Protein AF-A0A974AID7-F1 (afdb_monomer_lite)

Sequence (56 aa):
MRHPFGARLKKKLVTEEDRADLLGHGGHSENSERYCEPHENATLYGFVQKLQSFWW

Radius of gyration: 15.58 Å; chains: 1; bounding box: 35×34×25 Å

Structure (mmCIF, N/CA/C/O backbone):
data_AF-A0A974AID7-F1
#
_entry.id   AF-A0A974AID7-F1
#
loop_
_atom_site.group_PDB
_atom_site.id
_atom_site.type_symbol
_atom_site.label_atom_id
_atom_site.label_alt_id
_atom_site.label_comp_id
_atom_site.label_asym_id
_atom_site.label_entity_id
_atom_site.label_seq_id
_atom_site.pdbx_PDB_ins_code
_atom_site.Cartn_x
_atom_site.Cartn_y
_atom_site.Cartn_z
_atom_site.occupancy
_atom_site.B_iso_or_equiv
_atom_site.auth_seq_id
_atom_site.auth_comp_id
_atom_site.auth_asym_id
_atom_site.auth_atom_id
_atom_site.pdbx_PDB_model_num
ATOM 1 N N . MET A 1 1 ? -12.970 12.487 -2.596 1.00 68.81 1 MET A N 1
ATOM 2 C CA . MET A 1 1 ? -12.267 11.788 -1.489 1.00 68.81 1 MET A CA 1
ATOM 3 C C . MET A 1 1 ? -10.832 11.355 -1.816 1.00 68.81 1 MET 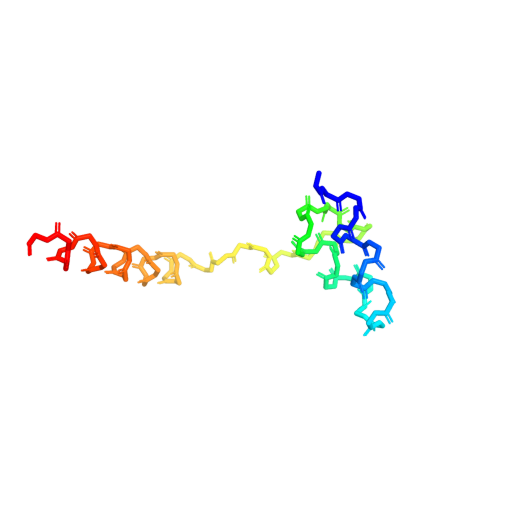A C 1
ATOM 5 O O . MET A 1 1 ? -9.993 11.428 -0.927 1.00 68.81 1 MET A O 1
ATOM 9 N N . ARG A 1 2 ? -10.513 10.978 -3.066 1.00 79.81 2 ARG A N 1
ATOM 10 C CA . ARG A 1 2 ? -9.176 10.508 -3.494 1.00 79.81 2 ARG A CA 1
ATOM 11 C C . ARG A 1 2 ? -8.013 11.471 -3.180 1.00 79.81 2 ARG A C 1
ATOM 13 O O . ARG A 1 2 ? -7.040 11.066 -2.555 1.00 79.81 2 ARG A O 1
ATOM 20 N N . HIS A 1 3 ? -8.128 12.756 -3.532 1.00 82.44 3 HIS A N 1
ATOM 21 C CA . HIS A 1 3 ? -7.041 13.732 -3.324 1.00 82.44 3 HIS A CA 1
ATOM 22 C C . HIS A 1 3 ? -6.733 14.041 -1.846 1.00 82.44 3 HIS A C 1
ATOM 24 O O . HIS A 1 3 ? -5.563 13.963 -1.466 1.00 82.44 3 HIS A O 1
ATOM 30 N N . PRO A 1 4 ? -7.725 14.329 -0.975 1.00 92.25 4 PRO A N 1
ATOM 31 C CA . PRO A 1 4 ? -7.457 14.509 0.453 1.00 92.25 4 PRO A CA 1
ATOM 32 C C . PRO A 1 4 ? -6.874 13.266 1.136 1.00 92.25 4 PRO A C 1
ATOM 34 O O . PRO A 1 4 ? -6.116 13.401 2.094 1.00 92.25 4 PRO A O 1
ATOM 37 N N . PHE A 1 5 ? -7.227 12.063 0.670 1.00 90.88 5 PHE A N 1
ATOM 38 C CA . PHE A 1 5 ? -6.659 10.813 1.174 1.00 90.88 5 PHE A CA 1
ATOM 39 C C . PHE A 1 5 ? -5.180 10.685 0.780 1.00 90.88 5 PHE A C 1
ATOM 41 O O . PHE A 1 5 ? -4.327 10.574 1.660 1.00 90.88 5 PHE A O 1
ATOM 48 N N . GLY A 1 6 ? -4.848 10.865 -0.503 1.00 89.94 6 GLY A N 1
ATOM 49 C CA . GLY A 1 6 ? -3.458 10.851 -0.975 1.00 89.94 6 GLY A CA 1
ATOM 50 C C . GLY A 1 6 ? -2.565 11.911 -0.312 1.00 89.94 6 GLY A C 1
ATOM 51 O O . GLY A 1 6 ? -1.418 11.632 0.033 1.00 89.94 6 GLY A O 1
ATOM 52 N N . ALA A 1 7 ? -3.094 13.110 -0.048 1.00 92.94 7 ALA A N 1
ATOM 53 C CA . ALA A 1 7 ? -2.354 14.166 0.647 1.00 92.94 7 ALA A CA 1
ATOM 54 C C . ALA A 1 7 ? -1.991 13.790 2.096 1.00 92.94 7 ALA A C 1
ATOM 56 O O . ALA A 1 7 ? -0.906 14.127 2.570 1.00 92.94 7 ALA A O 1
ATOM 57 N N . ARG A 1 8 ? -2.870 13.069 2.806 1.00 96.00 8 ARG A N 1
ATOM 58 C CA . ARG A 1 8 ? -2.575 12.576 4.163 1.00 96.00 8 ARG A CA 1
ATOM 59 C C . ARG A 1 8 ? -1.504 11.492 4.152 1.00 96.00 8 ARG A C 1
ATOM 61 O O . ARG A 1 8 ? -0.650 11.510 5.031 1.00 96.00 8 ARG A O 1
ATOM 68 N N . LEU A 1 9 ? -1.518 10.600 3.162 1.00 93.19 9 LEU A N 1
ATOM 69 C CA . LEU A 1 9 ? -0.485 9.570 3.015 1.00 93.19 9 LEU A CA 1
ATOM 70 C C . LEU A 1 9 ? 0.892 10.195 2.751 1.00 93.19 9 LEU A C 1
ATOM 72 O O . LEU A 1 9 ? 1.860 9.824 3.406 1.00 93.19 9 LEU A O 1
ATOM 76 N N . LYS A 1 10 ? 0.965 11.224 1.889 1.00 92.12 10 LYS A N 1
ATOM 77 C CA . LYS A 1 10 ? 2.202 12.002 1.678 1.00 92.12 10 LYS A CA 1
ATOM 78 C C . LYS A 1 10 ? 2.716 12.637 2.972 1.00 92.12 10 LYS A C 1
ATOM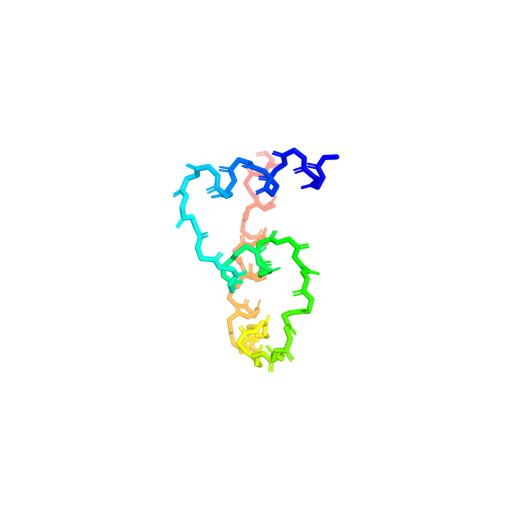 80 O O . LYS A 1 10 ? 3.900 12.542 3.267 1.00 92.12 10 LYS A O 1
ATOM 85 N N . LYS A 1 11 ? 1.831 13.238 3.778 1.00 94.06 11 LYS A N 1
ATOM 86 C CA . LYS A 1 11 ? 2.201 13.814 5.087 1.00 94.06 11 LYS A CA 1
ATOM 87 C C . LYS A 1 11 ? 2.702 12.773 6.093 1.00 94.06 11 LYS A C 1
ATOM 89 O O . LYS A 1 11 ? 3.466 13.124 6.980 1.00 94.06 11 LYS A O 1
ATOM 94 N N . LYS A 1 12 ? 2.270 11.518 5.961 1.00 94.94 12 LYS A N 1
ATOM 95 C CA . LYS A 1 12 ? 2.730 10.384 6.774 1.00 94.94 12 LYS A CA 1
ATOM 96 C C . LYS A 1 12 ? 3.983 9.700 6.215 1.00 94.94 12 LYS A C 1
ATOM 98 O O . LYS A 1 12 ? 4.366 8.668 6.745 1.00 94.94 12 LYS A O 1
ATOM 103 N N . LEU A 1 13 ? 4.601 10.263 5.171 1.00 92.81 13 LEU A N 1
ATOM 104 C CA . LEU A 1 13 ? 5.812 9.735 4.532 1.00 92.81 13 LEU A CA 1
ATOM 105 C C . LEU A 1 13 ? 5.652 8.317 3.954 1.00 92.81 13 LEU A C 1
ATOM 107 O O . LEU A 1 13 ? 6.633 7.602 3.796 1.00 92.81 13 LEU A O 1
ATOM 111 N N . VAL A 1 14 ? 4.426 7.924 3.599 1.00 87.75 14 VAL A N 1
ATOM 112 C CA . VAL A 1 14 ? 4.174 6.682 2.850 1.00 87.75 14 VAL A CA 1
ATOM 113 C C . VAL A 1 14 ? 4.859 6.792 1.489 1.00 87.75 14 VAL A C 1
ATOM 115 O O . VAL A 1 14 ? 4.791 7.868 0.885 1.00 87.75 14 VAL A O 1
ATOM 118 N N . THR A 1 15 ? 5.504 5.728 1.010 1.00 85.81 15 THR A N 1
ATOM 119 C CA . THR A 1 15 ? 6.259 5.719 -0.256 1.00 85.81 15 THR A CA 1
ATOM 120 C C . THR A 1 15 ? 5.355 6.018 -1.455 1.00 85.81 15 THR A C 1
ATOM 122 O O . THR A 1 15 ? 4.127 6.065 -1.355 1.00 85.81 15 THR A O 1
ATOM 125 N N . GLU A 1 16 ? 5.942 6.329 -2.607 1.00 84.25 16 GLU A N 1
ATOM 126 C CA . GLU A 1 16 ? 5.141 6.579 -3.805 1.00 84.25 16 GLU A CA 1
ATOM 127 C C . GLU A 1 16 ? 4.438 5.333 -4.328 1.00 84.25 16 GLU A C 1
ATOM 129 O O . GLU A 1 16 ? 3.265 5.437 -4.690 1.00 84.25 16 GLU A O 1
ATOM 134 N N . GLU A 1 17 ? 5.121 4.191 -4.283 1.00 80.19 17 GLU A N 1
ATOM 135 C CA . GLU A 1 17 ? 4.601 2.881 -4.674 1.00 80.19 17 GLU A CA 1
ATOM 136 C C . GLU A 1 17 ? 3.387 2.503 -3.814 1.00 80.19 17 GLU A C 1
ATOM 138 O O . GLU A 1 17 ? 2.283 2.372 -4.342 1.00 80.19 17 GLU A O 1
ATOM 143 N N . ASP A 1 18 ? 3.526 2.524 -2.484 1.00 81.12 18 ASP A N 1
ATOM 144 C CA . ASP A 1 18 ? 2.433 2.193 -1.557 1.00 81.12 18 ASP A CA 1
ATOM 145 C C . ASP A 1 18 ? 1.230 3.136 -1.720 1.00 81.12 18 ASP A C 1
ATOM 147 O O . ASP A 1 18 ? 0.065 2.742 -1.624 1.00 81.12 18 ASP A O 1
ATOM 151 N N . ARG A 1 19 ? 1.481 4.430 -1.968 1.00 87.19 19 ARG A N 1
ATOM 152 C CA . ARG A 1 19 ? 0.398 5.389 -2.241 1.00 87.19 19 ARG A CA 1
ATOM 153 C C . ARG A 1 19 ? -0.294 5.085 -3.560 1.00 87.19 19 ARG A C 1
ATOM 155 O O . ARG A 1 19 ? -1.501 5.315 -3.646 1.00 87.19 19 ARG A O 1
ATOM 162 N N . ALA A 1 20 ? 0.450 4.675 -4.583 1.00 81.88 20 ALA A N 1
ATOM 163 C CA . ALA A 1 20 ? -0.115 4.328 -5.875 1.00 81.88 20 ALA A CA 1
ATOM 164 C C . ALA A 1 20 ? -1.040 3.116 -5.731 1.00 81.88 20 ALA A C 1
ATOM 166 O O . ALA A 1 20 ? -2.190 3.199 -6.166 1.00 81.88 20 ALA A O 1
ATOM 167 N N . ASP A 1 21 ? -0.613 2.089 -5.000 1.00 79.94 21 ASP A N 1
ATOM 168 C CA . ASP A 1 21 ? -1.420 0.895 -4.739 1.00 79.94 21 ASP A CA 1
ATOM 169 C C . ASP A 1 21 ? -2.685 1.219 -3.934 1.00 79.94 21 ASP A C 1
ATOM 171 O O . ASP A 1 21 ? -3.799 0.910 -4.364 1.00 79.94 21 ASP A O 1
ATOM 175 N N . LEU A 1 22 ? -2.558 1.970 -2.834 1.00 83.94 22 LEU A N 1
ATOM 176 C CA . LEU A 1 22 ? -3.702 2.383 -2.005 1.00 83.94 22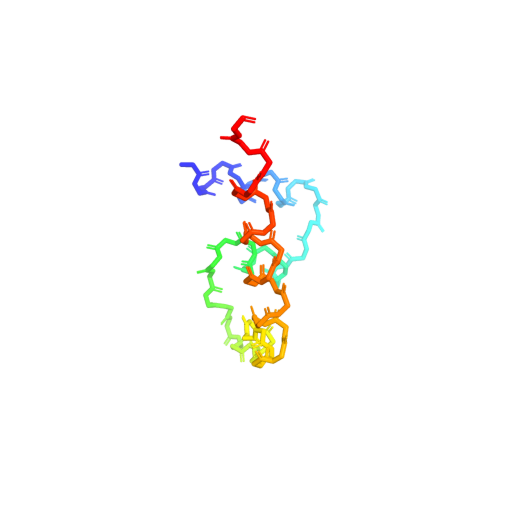 LEU A CA 1
ATOM 177 C C . LEU A 1 22 ? -4.720 3.267 -2.743 1.00 83.94 22 LEU A C 1
ATOM 179 O O . LEU A 1 22 ? -5.878 3.368 -2.332 1.00 83.94 22 LEU A O 1
ATOM 183 N N . LEU A 1 23 ? -4.296 3.967 -3.794 1.00 83.44 23 LEU A N 1
ATOM 184 C CA . LEU A 1 23 ? -5.142 4.862 -4.586 1.00 83.44 23 LEU A CA 1
ATOM 185 C C . LEU A 1 23 ? -5.590 4.239 -5.912 1.00 83.44 23 LEU A C 1
ATOM 187 O O . LEU A 1 23 ? -6.258 4.934 -6.689 1.00 83.44 23 LEU A O 1
ATOM 191 N N . GLY A 1 24 ? -5.215 2.988 -6.193 1.00 74.00 24 GLY A N 1
ATOM 192 C CA . GLY A 1 24 ? -5.462 2.329 -7.475 1.00 74.00 24 GLY A CA 1
ATOM 193 C C . GLY A 1 24 ? -4.867 3.102 -8.657 1.00 74.00 24 GLY A C 1
ATOM 194 O O . GLY A 1 24 ? -5.513 3.252 -9.694 1.00 74.00 24 GLY A O 1
ATOM 195 N N . HIS A 1 25 ? -3.696 3.712 -8.475 1.00 79.19 25 HIS A N 1
ATOM 196 C CA . HIS A 1 25 ? -2.921 4.298 -9.562 1.00 7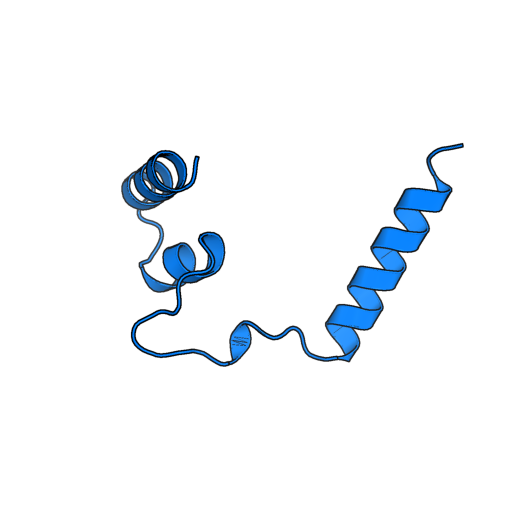9.19 25 HIS A CA 1
ATOM 197 C C . HIS A 1 25 ? -2.025 3.223 -10.179 1.00 79.19 25 HIS A C 1
ATOM 199 O O . HIS A 1 25 ? -1.351 2.487 -9.468 1.00 79.19 25 HIS A O 1
ATOM 205 N N . GLY A 1 26 ? -1.970 3.179 -11.511 1.00 63.69 26 GLY A N 1
ATOM 206 C CA . GLY A 1 26 ? -0.860 2.534 -12.197 1.00 63.69 26 GLY A CA 1
ATOM 207 C C . GLY A 1 26 ? 0.412 3.324 -11.907 1.00 63.69 26 GLY A C 1
ATOM 208 O O . GLY A 1 26 ? 0.552 4.429 -12.428 1.00 63.69 26 GLY A O 1
ATOM 209 N N . GLY A 1 27 ? 1.294 2.820 -11.041 1.00 59.56 27 GLY A N 1
ATOM 210 C CA . GLY A 1 27 ? 2.651 3.360 -10.909 1.00 59.56 27 GLY A CA 1
ATOM 211 C C . GLY A 1 27 ? 3.373 3.386 -12.266 1.00 59.56 27 GLY A C 1
ATOM 212 O O . GLY A 1 27 ? 2.969 2.695 -13.200 1.00 59.56 27 GLY A O 1
ATOM 213 N N . HIS A 1 28 ? 4.437 4.187 -12.399 1.00 58.78 28 HIS A N 1
ATOM 214 C CA . HIS A 1 28 ? 5.220 4.263 -13.645 1.00 58.78 28 HIS A CA 1
ATOM 215 C C . HIS A 1 28 ? 5.859 2.928 -14.061 1.00 58.78 28 HIS A C 1
ATOM 217 O O . HIS A 1 28 ? 6.094 2.715 -15.248 1.00 58.78 28 HIS A O 1
ATOM 223 N N . SER A 1 29 ? 6.080 2.018 -13.115 1.00 58.78 29 SER A N 1
ATOM 224 C CA . SER A 1 29 ? 6.293 0.598 -13.368 1.00 58.78 29 SER A CA 1
ATOM 225 C C . SER A 1 29 ? 5.115 -0.164 -12.778 1.00 58.78 29 SER A C 1
ATOM 227 O O . SER A 1 29 ? 4.882 -0.125 -11.571 1.00 58.78 29 SER A O 1
ATOM 229 N N . GLU A 1 30 ? 4.343 -0.825 -13.628 1.00 49.12 30 GLU A N 1
ATOM 230 C CA . GLU A 1 30 ? 3.289 -1.725 -13.190 1.00 49.12 30 GLU A CA 1
ATOM 231 C C . GLU A 1 30 ? 3.932 -2.970 -12.563 1.00 49.12 30 GLU A C 1
ATOM 233 O O . GLU A 1 30 ? 4.496 -3.815 -13.252 1.00 49.12 30 GLU A O 1
ATOM 238 N N . ASN A 1 31 ? 3.904 -3.053 -11.239 1.00 53.62 31 ASN A N 1
ATOM 239 C CA . ASN A 1 31 ? 4.250 -4.241 -10.476 1.00 53.62 31 ASN A CA 1
ATOM 240 C C . ASN A 1 31 ? 3.036 -5.184 -10.455 1.00 53.62 31 ASN A C 1
ATOM 242 O O . ASN A 1 31 ? 1.938 -4.820 -10.033 1.00 53.62 31 ASN A O 1
ATOM 246 N N . SER A 1 32 ? 3.237 -6.409 -10.945 1.00 53.88 32 SER A N 1
ATOM 247 C CA . SER A 1 32 ? 2.225 -7.471 -11.058 1.00 53.88 32 SER A CA 1
ATOM 248 C C . SER A 1 32 ? 1.666 -7.957 -9.714 1.00 53.88 32 SER A C 1
ATOM 250 O O . SER A 1 32 ? 0.738 -8.756 -9.698 1.00 53.88 32 SER A O 1
ATOM 252 N N . GLU A 1 33 ? 2.192 -7.456 -8.596 1.00 55.25 33 GLU A N 1
ATOM 253 C CA . GLU A 1 33 ? 1.784 -7.781 -7.223 1.00 55.25 33 GLU A CA 1
ATOM 254 C C . GLU A 1 33 ? 0.368 -7.289 -6.868 1.00 55.25 33 GLU A C 1
ATOM 256 O O . GLU A 1 33 ? -0.173 -7.649 -5.827 1.00 55.25 33 GLU A O 1
ATOM 261 N N . ARG A 1 34 ? -0.278 -6.496 -7.738 1.00 58.12 34 ARG A N 1
ATOM 262 C CA . ARG A 1 34 ? -1.683 -6.081 -7.553 1.00 58.12 34 ARG A CA 1
ATOM 263 C C . ARG A 1 34 ? -2.684 -7.223 -7.669 1.00 58.12 34 ARG A C 1
ATOM 265 O O . ARG A 1 34 ? -3.828 -7.075 -7.236 1.00 58.12 34 ARG A O 1
ATOM 272 N N . TYR A 1 35 ? -2.296 -8.320 -8.307 1.00 57.38 35 TYR A N 1
ATOM 273 C CA . TYR A 1 35 ? -3.166 -9.470 -8.452 1.00 57.38 35 TYR A CA 1
ATOM 274 C C . TYR A 1 35 ? -2.904 -10.406 -7.285 1.00 57.38 35 TYR A C 1
ATOM 276 O O . TYR A 1 35 ? -1.860 -11.044 -7.228 1.00 57.38 35 TYR A O 1
ATOM 284 N N . CYS A 1 36 ? -3.876 -10.494 -6.371 1.00 64.00 36 CYS A N 1
ATOM 285 C CA . CYS A 1 36 ? -3.945 -11.635 -5.471 1.00 64.00 36 CYS A CA 1
ATOM 286 C C . CYS A 1 36 ? -3.808 -12.901 -6.314 1.00 64.00 36 CYS A C 1
ATOM 288 O O . CYS A 1 36 ? -4.536 -13.070 -7.306 1.00 64.00 36 CYS A O 1
ATOM 290 N N . GLU A 1 37 ? -2.916 -13.791 -5.903 1.00 77.25 37 GLU A N 1
ATOM 291 C CA . GLU A 1 37 ? -2.832 -15.109 -6.502 1.00 77.25 37 GLU A CA 1
ATOM 292 C C . GLU A 1 37 ? -4.220 -15.771 -6.412 1.00 77.25 37 GLU A C 1
ATOM 294 O O . GLU A 1 37 ? -4.974 -15.527 -5.460 1.00 77.25 37 GLU A O 1
ATOM 299 N N . PRO A 1 38 ? -4.625 -16.618 -7.376 1.00 79.50 38 PRO A N 1
ATOM 300 C CA . PRO A 1 38 ? -5.985 -17.163 -7.410 1.00 79.50 38 PRO A CA 1
ATOM 301 C C . PRO A 1 38 ? -6.445 -17.813 -6.091 1.00 79.50 38 PRO A C 1
ATOM 303 O O . PRO A 1 38 ? -7.627 -17.758 -5.742 1.00 79.50 38 PRO A O 1
ATOM 306 N N . HIS A 1 39 ? -5.510 -18.384 -5.325 1.00 81.50 39 HIS A N 1
ATOM 307 C CA . HIS A 1 39 ? -5.774 -18.980 -4.015 1.00 81.50 39 HIS A CA 1
ATOM 308 C C . HIS A 1 39 ? -6.054 -17.942 -2.910 1.00 81.50 39 HIS A C 1
ATOM 310 O O . HIS A 1 39 ? -6.861 -18.191 -2.010 1.00 81.50 39 HIS A O 1
ATOM 316 N N . GLU A 1 40 ? -5.444 -16.761 -2.985 1.00 82.31 40 GLU A N 1
ATOM 317 C CA . GLU A 1 40 ? -5.686 -15.659 -2.054 1.00 82.31 40 GLU A CA 1
ATOM 318 C C . GLU A 1 40 ? -7.085 -15.071 -2.277 1.00 82.31 40 GLU A C 1
ATOM 320 O O . GLU A 1 40 ? -7.829 -14.856 -1.319 1.00 82.31 40 GLU A O 1
ATOM 325 N N . ASN A 1 41 ? -7.512 -14.947 -3.539 1.00 79.81 41 ASN A N 1
ATOM 326 C CA . ASN A 1 41 ? -8.878 -14.543 -3.884 1.00 79.81 41 ASN A CA 1
ATOM 327 C C . ASN A 1 41 ? -9.930 -15.534 -3.361 1.00 79.81 41 ASN A C 1
ATOM 329 O O . ASN A 1 41 ? -10.939 -15.119 -2.787 1.00 79.81 41 ASN A O 1
ATOM 333 N N . ALA A 1 42 ? -9.693 -16.842 -3.505 1.00 83.38 42 ALA A N 1
ATOM 334 C CA . ALA A 1 42 ? -10.586 -17.870 -2.963 1.00 83.38 42 ALA A CA 1
ATOM 335 C C . ALA A 1 42 ? -10.694 -17.788 -1.429 1.00 83.38 42 ALA A C 1
ATOM 337 O O . ALA A 1 42 ? -11.780 -17.929 -0.860 1.00 83.38 42 ALA A O 1
ATOM 338 N N . THR A 1 43 ? -9.575 -17.502 -0.761 1.00 86.75 43 THR A N 1
ATOM 339 C CA . THR A 1 43 ? -9.517 -17.337 0.695 1.00 86.75 43 THR A CA 1
ATOM 340 C C . THR A 1 43 ? -10.308 -16.106 1.146 1.00 86.75 43 THR A C 1
ATOM 342 O O . THR A 1 43 ? -11.154 -16.206 2.039 1.00 86.75 43 THR A O 1
ATOM 345 N N . LEU A 1 44 ? -10.096 -14.956 0.498 1.00 84.62 44 LEU A N 1
ATOM 346 C CA . LEU A 1 44 ? -10.828 -13.716 0.774 1.00 84.62 44 LEU A CA 1
ATOM 347 C C . LEU A 1 44 ? -12.335 -13.881 0.544 1.00 84.62 44 LEU A C 1
ATOM 349 O O . LEU A 1 44 ? -13.137 -13.448 1.374 1.00 84.62 44 LEU A O 1
ATOM 353 N N . TYR A 1 45 ? -12.728 -14.568 -0.528 1.00 83.88 45 TYR A N 1
ATOM 354 C CA . TYR A 1 45 ? -14.129 -14.871 -0.809 1.00 83.88 45 TYR A CA 1
ATOM 355 C C . TYR A 1 45 ? -14.777 -15.704 0.309 1.00 83.88 45 TYR A C 1
ATOM 357 O O . TYR A 1 45 ? -15.860 -15.361 0.788 1.00 83.88 45 TYR A O 1
ATOM 365 N N . GLY A 1 46 ? -14.086 -16.736 0.804 1.00 87.19 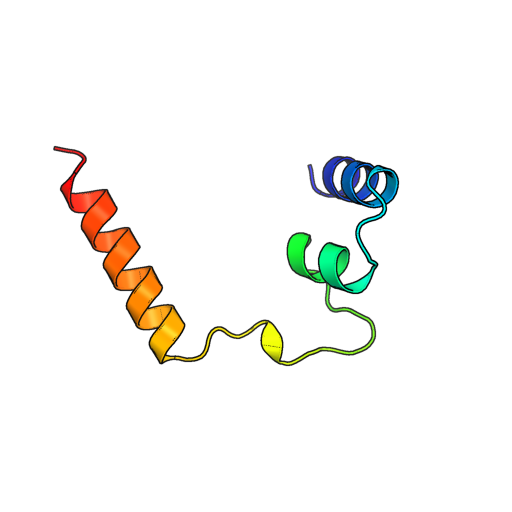46 GLY A N 1
ATOM 366 C CA . GLY A 1 46 ? -14.560 -17.539 1.935 1.00 87.19 46 GLY A CA 1
ATOM 367 C C . GLY A 1 46 ? -14.747 -16.726 3.222 1.00 87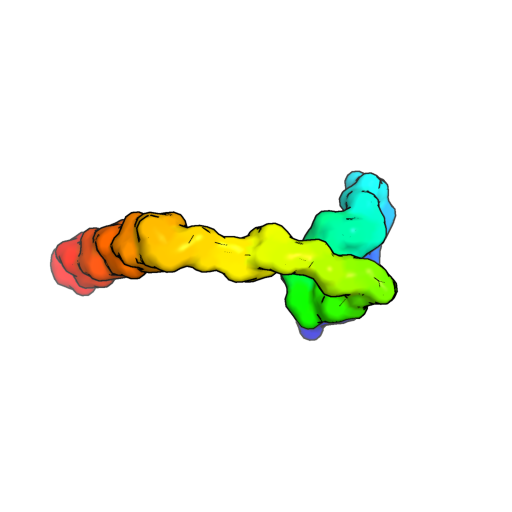.19 46 GLY A C 1
ATOM 368 O O . GLY A 1 46 ? -15.689 -16.972 3.979 1.00 87.19 46 GLY A O 1
ATOM 369 N N . PHE A 1 47 ? -13.897 -15.724 3.472 1.00 86.25 47 PHE A N 1
ATOM 370 C CA . PHE A 1 47 ? -14.078 -14.809 4.604 1.00 86.25 47 PHE A CA 1
ATOM 371 C C . PHE A 1 47 ? -15.311 -13.916 4.445 1.00 86.25 47 PHE A C 1
ATOM 373 O O . PHE A 1 47 ? -16.085 -13.783 5.394 1.00 86.25 47 PHE A O 1
ATOM 380 N N . VAL A 1 48 ? -15.539 -13.351 3.256 1.00 84.25 48 VAL A N 1
ATOM 381 C CA . VAL A 1 48 ? -16.724 -12.520 2.974 1.00 84.25 48 VAL A CA 1
ATOM 382 C C . VAL A 1 48 ? -18.015 -13.317 3.168 1.00 84.25 48 VAL A C 1
ATOM 384 O O . VAL A 1 48 ? -18.939 -12.833 3.822 1.00 84.25 48 VAL A O 1
ATOM 387 N N . GLN A 1 49 ? -18.068 -14.559 2.680 1.00 85.06 49 GLN A N 1
ATOM 388 C CA . GLN A 1 49 ? -19.232 -15.432 2.868 1.00 85.06 49 GLN A CA 1
ATOM 389 C C . GLN A 1 49 ? -19.520 -15.707 4.350 1.00 85.06 49 GLN A C 1
ATOM 391 O O . GLN A 1 49 ? -20.672 -15.652 4.783 1.00 85.06 49 GLN A O 1
ATOM 396 N N . LYS A 1 50 ? -18.478 -15.952 5.154 1.00 81.56 50 LYS A N 1
ATOM 397 C CA . LYS A 1 50 ? -18.632 -16.136 6.603 1.00 81.56 50 LYS A CA 1
ATOM 398 C C . LYS A 1 50 ? -19.170 -14.875 7.269 1.00 81.56 50 LYS A C 1
ATOM 400 O O . LYS A 1 50 ? -20.090 -14.978 8.070 1.00 81.56 50 LYS A O 1
ATOM 405 N N . LEU A 1 51 ? -18.671 -13.693 6.910 1.00 78.38 51 LEU A N 1
ATOM 406 C CA . LEU A 1 51 ? -19.175 -12.429 7.457 1.00 78.38 51 LEU A CA 1
ATOM 407 C C . LEU A 1 51 ? -20.662 -12.208 7.146 1.00 78.38 51 LEU A C 1
ATOM 409 O O . LEU A 1 51 ? -21.391 -11.762 8.025 1.00 78.38 51 LEU A O 1
ATOM 413 N N . GLN A 1 52 ? -21.137 -12.583 5.954 1.00 68.62 52 GLN A N 1
ATOM 414 C CA . GLN A 1 52 ? -22.565 -12.512 5.606 1.00 68.62 52 GLN A CA 1
ATOM 415 C C . GLN A 1 52 ? -23.438 -13.476 6.424 1.00 68.62 52 GLN A C 1
ATOM 417 O O . GLN A 1 52 ? -24.605 -13.188 6.673 1.00 68.62 52 GLN A O 1
ATOM 422 N N . SER A 1 53 ? -22.886 -14.603 6.878 1.00 64.56 53 SER A N 1
ATOM 423 C CA . SER A 1 53 ? -23.615 -15.558 7.724 1.00 64.56 53 SER A CA 1
ATOM 424 C C . SER A 1 53 ? -23.791 -15.109 9.183 1.00 64.56 53 SER A C 1
ATOM 426 O O . SER A 1 53 ? -24.605 -15.693 9.888 1.00 64.56 53 SER A O 1
ATOM 428 N N . PHE A 1 54 ? -23.083 -14.062 9.628 1.00 58.28 54 PHE A N 1
ATOM 429 C CA . PHE A 1 54 ? -23.193 -13.499 10.985 1.00 58.28 54 PHE A CA 1
ATOM 430 C C . PHE A 1 54 ? -24.156 -12.302 11.091 1.00 58.28 54 PHE A C 1
ATOM 432 O O . PHE A 1 54 ? -24.267 -11.709 12.160 1.00 58.28 54 PHE A O 1
ATOM 439 N N . TRP A 1 55 ? -24.833 -11.928 10.001 1.00 55.62 55 TRP A N 1
ATOM 440 C CA . TRP A 1 55 ? -25.810 -10.830 9.959 1.00 55.62 55 TRP A CA 1
ATOM 441 C C . TRP A 1 55 ? -27.257 -11.360 9.882 1.00 55.62 55 TRP A C 1
ATOM 443 O O . TRP A 1 55 ? -28.025 -10.934 9.018 1.00 55.62 55 TRP A O 1
ATOM 453 N N . TRP A 1 56 ? -27.616 -12.285 10.783 1.00 51.09 56 TRP A N 1
ATOM 454 C CA . TRP A 1 56 ? -28.990 -12.737 11.053 1.00 51.09 56 TRP A CA 1
ATOM 455 C C . TRP A 1 56 ? -29.244 -12.755 12.558 1.00 51.09 56 TRP A C 1
ATOM 457 O O . TRP A 1 56 ? -28.347 -13.243 13.285 1.00 51.09 56 TRP A O 1
#

Secondary structure (DSSP, 8-state):
-HHHHHHHHHHTT--HHHHHHHTT---SS--GGGS--HHHHHHHHHHHHHHHHT--

pLDDT: mean 77.16, std 13.3, range [49.12, 96.0]

Foldseek 3Di:
DLPVVLVVCVVVVPDPVRSCLVSVHCDPDRDPVNDDDPVSVVVVVVVVVVVVVPPD

Organism: NCBI:txid2748629